Protein AF-A0A6A5URC7-F1 (afdb_monomer_lite)

Organism: NCBI:txid1447943

pLDDT: mean 76.23, std 13.61, range [42.84, 94.69]

InterPro domains:
  IPR036887 HTH APSES-type DNA-binding domain superfamily [SSF54616] (25-100)

Secondary structure (DSSP, 8-state):
------------S-PPPPTT---EEEEEEETTTTEEEEEEEETTTTEEEEEESSS--B-HHHHHTT-HHHHHHHHHHHHHTSTTT--EE-SS-GGG-EE-

Foldseek 3Di:
DDDDDDPPPPDPPPDDDPPPKDWDWDWDQPVVVRWIWIWTQIPPVRQTKIATDPPRDIAVVSVCVPDVVVVVVSVVCCVPPCVVPWDAADDDDPVRGGTD

Sequence (100 aa):
MPGVRKKRERDLTGQICPPGVSPNVTATIWEAEGTLLFHVEVQPEGVTIARREDDQRIHADALMALEDRLRAEIEACTETTYRFFIHVVKDGPAHLRGMW

Structure (mmCIF, N/CA/C/O backbone):
data_AF-A0A6A5URC7-F1
#
_entry.id   AF-A0A6A5URC7-F1
#
loop_
_atom_site.group_PDB
_atom_site.id
_atom_site.type_symbol
_atom_site.label_atom_id
_atom_site.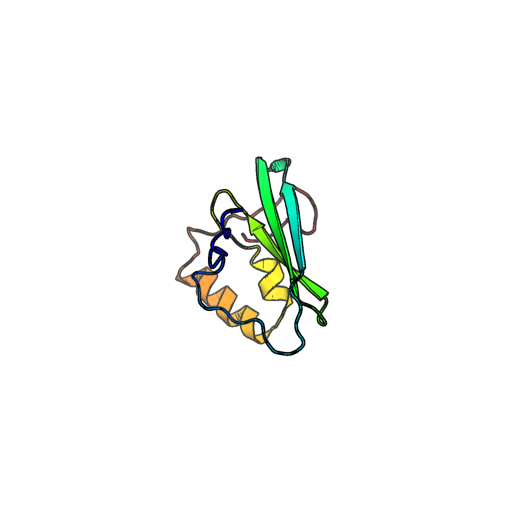label_alt_id
_atom_site.label_comp_id
_atom_site.label_asym_id
_atom_site.label_entity_id
_atom_site.label_seq_id
_atom_site.pdbx_PDB_ins_code
_atom_site.Cartn_x
_atom_site.Cartn_y
_atom_site.Cartn_z
_atom_site.occupancy
_atom_site.B_iso_or_equiv
_atom_site.auth_seq_id
_atom_site.auth_comp_id
_atom_site.auth_asym_id
_atom_site.auth_atom_id
_atom_site.pdbx_PDB_model_num
ATOM 1 N N . MET A 1 1 ? -37.966 -7.804 -21.872 1.00 46.38 1 MET A N 1
ATOM 2 C CA . MET A 1 1 ? -36.575 -7.886 -22.371 1.00 46.38 1 MET A CA 1
ATOM 3 C C . MET A 1 1 ? -35.642 -7.562 -21.214 1.00 46.38 1 MET A C 1
ATOM 5 O O . MET A 1 1 ? -35.907 -6.569 -20.546 1.00 46.38 1 MET A O 1
ATOM 9 N N . PRO A 1 2 ? -34.642 -8.399 -20.892 1.00 42.84 2 PRO A N 1
ATOM 10 C CA . PRO A 1 2 ? -33.771 -8.150 -19.749 1.00 42.84 2 PRO A CA 1
ATOM 11 C C . PRO A 1 2 ? -32.881 -6.936 -20.043 1.00 42.84 2 PRO A C 1
ATOM 13 O O . PRO A 1 2 ? -32.277 -6.838 -21.109 1.00 42.84 2 PRO A O 1
ATOM 16 N N . GLY A 1 3 ? -32.865 -5.980 -19.113 1.00 46.62 3 GLY A N 1
ATOM 17 C CA . GLY A 1 3 ? -32.157 -4.713 -19.258 1.00 46.62 3 GLY A CA 1
ATOM 18 C C . GLY A 1 3 ? -30.653 -4.921 -19.401 1.00 46.62 3 GLY A C 1
ATOM 19 O O . GLY A 1 3 ? -30.009 -5.510 -18.533 1.00 46.62 3 GLY A O 1
ATOM 20 N N . VAL A 1 4 ? -30.094 -4.407 -20.495 1.00 55.94 4 VAL A N 1
ATOM 21 C CA . VAL A 1 4 ? -28.650 -4.315 -20.704 1.00 55.94 4 VAL A CA 1
ATOM 22 C C . VAL A 1 4 ? -28.079 -3.456 -19.577 1.00 55.94 4 VAL A C 1
ATOM 24 O O . VAL A 1 4 ? -28.262 -2.238 -19.552 1.00 55.94 4 VAL A O 1
ATOM 27 N N . ARG A 1 5 ? -27.409 -4.082 -18.603 1.00 55.50 5 ARG A N 1
ATOM 28 C CA . ARG A 1 5 ? -26.616 -3.350 -17.610 1.00 55.50 5 ARG A CA 1
ATOM 29 C C . ARG A 1 5 ? -25.525 -2.607 -18.377 1.00 55.50 5 ARG A C 1
ATOM 31 O O . ARG A 1 5 ? -24.580 -3.231 -18.851 1.00 55.50 5 ARG A O 1
ATOM 38 N N . LYS A 1 6 ? -25.657 -1.281 -18.505 1.00 50.34 6 LYS A N 1
ATOM 39 C CA . LYS A 1 6 ? -24.572 -0.405 -18.967 1.00 50.34 6 LYS A CA 1
ATOM 40 C C . LYS A 1 6 ? -23.337 -0.732 -18.127 1.00 50.34 6 LYS A C 1
ATOM 42 O O . LYS A 1 6 ? -23.347 -0.524 -16.911 1.00 50.34 6 LYS A O 1
ATOM 47 N N . LYS A 1 7 ? -22.306 -1.289 -18.766 1.00 55.56 7 LYS A N 1
ATOM 48 C CA . LYS A 1 7 ? -20.991 -1.498 -18.161 1.00 55.56 7 LYS A CA 1
ATOM 49 C C . LYS A 1 7 ? -20.498 -0.108 -17.774 1.00 55.56 7 LYS A C 1
ATOM 51 O O . LYS A 1 7 ? -20.176 0.686 -18.649 1.00 55.56 7 LYS A O 1
ATOM 56 N N . ARG A 1 8 ? -20.559 0.228 -16.484 1.00 53.44 8 ARG A N 1
ATOM 57 C CA . ARG A 1 8 ? -19.953 1.465 -15.992 1.00 53.44 8 ARG A CA 1
ATOM 58 C C . ARG A 1 8 ? -18.467 1.357 -16.322 1.00 53.44 8 ARG A C 1
ATOM 60 O O . ARG A 1 8 ? -17.842 0.366 -15.935 1.00 53.44 8 ARG A O 1
ATOM 67 N N . GLU A 1 9 ? -17.944 2.311 -17.083 1.00 55.94 9 GLU A N 1
ATOM 68 C CA . GLU A 1 9 ? -16.506 2.556 -17.138 1.00 55.94 9 GLU A CA 1
ATOM 69 C C . GLU A 1 9 ? -16.078 2.815 -15.697 1.00 55.94 9 GLU A C 1
ATOM 71 O O . GLU A 1 9 ? -16.522 3.768 -15.060 1.00 55.94 9 GLU A O 1
ATOM 76 N N . ARG A 1 10 ? -15.386 1.828 -15.124 1.00 59.00 10 ARG A N 1
ATOM 77 C CA . ARG A 1 10 ? -14.987 1.824 -13.713 1.00 59.00 10 ARG A CA 1
ATOM 78 C C . ARG A 1 10 ? -13.659 2.537 -13.495 1.00 59.00 10 ARG A C 1
ATOM 80 O O . ARG A 1 10 ? -13.330 2.821 -12.352 1.00 59.00 10 ARG A O 1
ATOM 87 N N . ASP A 1 11 ? -12.944 2.831 -14.574 1.00 62.44 11 ASP A N 1
ATOM 88 C CA . ASP A 1 11 ? -11.729 3.621 -14.554 1.00 62.44 11 ASP A CA 1
ATOM 89 C C . ASP A 1 11 ? -11.986 4.957 -15.259 1.00 62.44 11 ASP A C 1
ATOM 91 O O . ASP A 1 11 ? -12.316 4.988 -16.442 1.00 62.44 11 ASP A O 1
ATOM 95 N N . LEU A 1 12 ? -11.880 6.047 -14.500 1.00 67.50 12 LEU A N 1
ATOM 96 C CA . LEU A 1 12 ? -11.996 7.422 -14.993 1.00 67.50 12 LEU A CA 1
ATOM 97 C C . LEU A 1 12 ? -10.621 8.078 -15.189 1.00 67.50 12 LEU A C 1
ATOM 99 O O . LEU A 1 12 ? -10.549 9.219 -15.635 1.00 67.50 12 LEU A O 1
ATOM 103 N N . THR A 1 13 ? -9.538 7.384 -14.828 1.00 76.88 13 THR A N 1
ATOM 104 C CA . THR A 1 13 ? -8.170 7.915 -14.876 1.00 76.88 13 THR A CA 1
ATOM 105 C C . THR A 1 13 ? -7.551 7.804 -16.268 1.00 76.88 13 THR A C 1
ATOM 107 O O . THR A 1 13 ? -6.633 8.554 -16.589 1.00 76.88 13 THR A O 1
ATOM 110 N N . GLY A 1 14 ? -8.055 6.882 -17.099 1.00 71.69 14 GLY A N 1
ATOM 111 C CA . GLY A 1 14 ? -7.480 6.571 -18.408 1.00 71.69 14 GLY A CA 1
ATOM 112 C C . GLY A 1 14 ? -6.169 5.787 -18.320 1.00 71.69 14 GLY A C 1
ATOM 113 O O . GLY A 1 14 ? -5.435 5.717 -19.306 1.00 71.69 14 GLY A O 1
ATOM 114 N N . GLN A 1 15 ? -5.851 5.216 -17.154 1.00 72.25 15 GLN A N 1
ATOM 115 C CA . GLN A 1 15 ? -4.641 4.431 -16.959 1.00 72.25 15 GLN A CA 1
ATOM 116 C C . GLN A 1 15 ? -4.790 3.067 -17.634 1.00 72.25 15 GLN A C 1
ATOM 118 O O . GLN A 1 15 ? -5.646 2.253 -17.294 1.00 72.25 15 GLN A O 1
ATOM 123 N N . ILE A 1 16 ? -3.919 2.798 -18.603 1.00 73.25 16 ILE A N 1
ATOM 124 C CA . ILE A 1 16 ? -3.872 1.514 -19.298 1.00 73.25 16 ILE A CA 1
ATOM 125 C C . ILE A 1 16 ? -2.771 0.678 -18.657 1.00 73.25 16 ILE A C 1
ATOM 127 O O . ILE A 1 16 ? -1.632 1.126 -18.532 1.00 73.25 16 ILE A O 1
ATOM 131 N N . CYS A 1 17 ? -3.114 -0.545 -18.258 1.00 70.75 17 CYS A N 1
ATOM 132 C CA . CYS A 1 17 ? -2.132 -1.489 -17.745 1.00 70.75 17 CYS A CA 1
ATOM 133 C C . CYS A 1 17 ? -1.049 -1.767 -18.813 1.00 70.75 17 CYS A C 1
ATOM 135 O O . CYS A 1 17 ? -1.407 -2.022 -19.970 1.00 70.75 17 CYS A O 1
ATOM 137 N N . PRO A 1 18 ? 0.253 -1.719 -18.464 1.00 77.50 18 PRO A N 1
ATOM 138 C CA . PRO A 1 18 ? 1.324 -2.039 -19.402 1.00 77.50 18 PRO A CA 1
ATOM 139 C C . PRO A 1 18 ? 1.185 -3.454 -20.000 1.00 77.50 18 PRO A C 1
ATOM 141 O O . PRO A 1 18 ? 0.696 -4.363 -19.324 1.00 77.50 18 PRO A O 1
ATOM 144 N N . PRO A 1 19 ? 1.625 -3.691 -21.252 1.00 78.00 19 PRO A N 1
ATOM 145 C CA . PRO A 1 19 ? 1.553 -5.015 -21.868 1.00 78.00 19 PRO A CA 1
ATOM 146 C C . PRO A 1 19 ? 2.296 -6.079 -21.049 1.00 78.00 19 PRO A C 1
ATOM 148 O O . PRO A 1 19 ? 3.451 -5.885 -20.685 1.00 78.00 19 PRO A O 1
ATOM 151 N N . GLY A 1 20 ? 1.651 -7.222 -20.801 1.00 77.81 20 GLY A N 1
ATOM 152 C CA . GLY A 1 20 ? 2.245 -8.344 -20.059 1.00 77.81 20 GLY A CA 1
ATOM 153 C C . GLY A 1 20 ? 2.186 -8.217 -18.534 1.00 77.81 20 GLY A C 1
ATOM 154 O O . GLY A 1 20 ? 2.560 -9.163 -17.847 1.00 77.81 20 GLY A O 1
ATOM 155 N N . VAL A 1 21 ? 1.672 -7.101 -18.015 1.00 78.31 21 VAL A N 1
ATOM 156 C CA . VAL A 1 21 ? 1.453 -6.876 -16.584 1.00 78.31 21 VAL A CA 1
ATOM 157 C C . VAL A 1 21 ? 0.004 -7.216 -16.234 1.00 78.31 21 VAL A C 1
ATOM 159 O O . VAL A 1 21 ? -0.923 -6.916 -16.986 1.00 78.31 21 VAL A O 1
ATOM 162 N N . SER A 1 22 ? -0.204 -7.857 -15.086 1.00 80.19 22 SER A N 1
ATOM 163 C CA . SER A 1 22 ? -1.539 -8.137 -14.548 1.00 80.19 22 SER A CA 1
ATOM 164 C C . SER A 1 22 ? -1.586 -7.723 -13.080 1.00 80.19 22 SER A C 1
ATOM 166 O O . SER A 1 22 ? -1.150 -8.499 -12.229 1.00 80.19 22 SER A O 1
ATOM 168 N N . PRO A 1 23 ? -2.088 -6.517 -12.756 1.00 81.81 23 PRO A N 1
ATOM 169 C CA . PRO A 1 23 ? -2.170 -6.079 -11.376 1.00 81.81 23 PRO A CA 1
ATOM 170 C C . PRO A 1 23 ? -3.213 -6.913 -10.631 1.00 81.81 23 PRO A C 1
ATOM 172 O O . PRO A 1 23 ? -4.354 -7.053 -11.082 1.00 81.81 23 PRO A O 1
ATOM 175 N N . ASN A 1 24 ? -2.830 -7.452 -9.480 1.00 87.50 24 ASN A N 1
ATOM 176 C CA . ASN A 1 24 ? -3.738 -8.117 -8.559 1.00 87.50 24 ASN A CA 1
ATOM 177 C C . ASN A 1 24 ? -4.080 -7.159 -7.417 1.00 87.50 24 ASN A C 1
ATOM 179 O O . ASN A 1 24 ? -3.192 -6.551 -6.825 1.00 87.50 24 ASN A O 1
ATOM 183 N N . VAL A 1 25 ? -5.370 -7.016 -7.111 1.00 89.88 25 VAL A N 1
ATOM 184 C CA . VAL A 1 25 ? -5.837 -6.139 -6.035 1.00 89.88 25 VAL A CA 1
ATOM 185 C C . VAL A 1 25 ? -6.443 -6.978 -4.924 1.00 89.88 25 VAL A C 1
ATOM 187 O O . VAL A 1 25 ? -7.457 -7.646 -5.125 1.00 89.88 25 VAL A O 1
ATOM 190 N N . THR A 1 26 ? -5.852 -6.897 -3.735 1.00 93.44 26 THR A N 1
ATOM 191 C CA . THR A 1 26 ? -6.354 -7.546 -2.519 1.00 93.44 26 THR A CA 1
ATOM 192 C C . THR A 1 26 ? -6.770 -6.487 -1.507 1.00 93.44 26 THR A C 1
ATOM 194 O O . THR A 1 26 ? -6.018 -5.554 -1.245 1.00 93.44 26 THR A O 1
ATOM 197 N N . ALA A 1 27 ? -7.964 -6.623 -0.928 1.00 94.69 27 ALA A N 1
ATOM 198 C CA . ALA A 1 27 ? -8.450 -5.722 0.113 1.00 94.69 27 ALA A CA 1
ATOM 199 C C . ALA A 1 27 ? -8.329 -6.377 1.497 1.00 94.69 27 ALA A C 1
ATOM 201 O O . ALA A 1 27 ? -8.757 -7.519 1.673 1.00 94.69 27 ALA A O 1
ATOM 202 N N . THR A 1 28 ? -7.771 -5.662 2.473 1.00 94.25 28 THR A N 1
ATOM 203 C CA . THR A 1 28 ? -7.573 -6.142 3.851 1.00 94.25 28 THR A CA 1
ATOM 204 C C . THR A 1 28 ? -7.980 -5.066 4.852 1.00 94.25 28 THR A C 1
ATOM 206 O O . THR A 1 28 ? -7.862 -3.875 4.582 1.00 94.25 28 THR A O 1
ATOM 209 N N . ILE A 1 29 ? -8.492 -5.468 6.016 1.00 93.38 29 ILE A N 1
ATOM 210 C CA . ILE A 1 29 ? -8.791 -4.523 7.098 1.00 93.38 29 ILE A CA 1
ATOM 211 C C . ILE A 1 29 ? -7.513 -4.304 7.906 1.00 93.38 29 ILE A C 1
ATOM 213 O O . ILE A 1 29 ? -6.908 -5.259 8.394 1.00 93.38 29 ILE A O 1
ATOM 217 N N . TRP A 1 30 ? -7.130 -3.045 8.084 1.00 91.19 30 TRP A N 1
ATOM 218 C CA . TRP A 1 30 ? -6.090 -2.642 9.014 1.00 91.19 30 TRP A CA 1
ATOM 219 C C . TRP A 1 30 ? -6.716 -2.246 10.347 1.00 91.19 30 TRP A C 1
ATOM 221 O O . TRP A 1 30 ? -7.031 -1.086 10.592 1.00 91.19 30 TRP A O 1
ATOM 231 N N . GLU A 1 31 ? -6.887 -3.231 11.227 1.00 89.19 31 GLU A N 1
ATOM 232 C CA . GLU A 1 31 ? -7.598 -3.047 12.498 1.00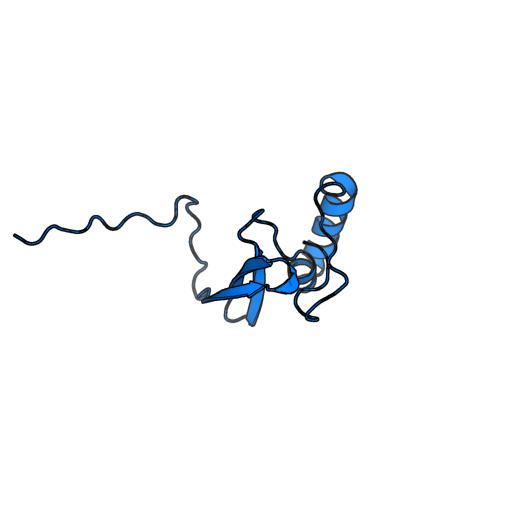 89.19 31 GLU A CA 1
ATOM 233 C C . GLU A 1 31 ? -6.954 -1.999 13.417 1.00 89.19 31 GLU A C 1
ATOM 235 O O . GLU A 1 31 ? -7.674 -1.225 14.039 1.00 89.19 31 GLU A O 1
ATOM 240 N N . ALA A 1 32 ?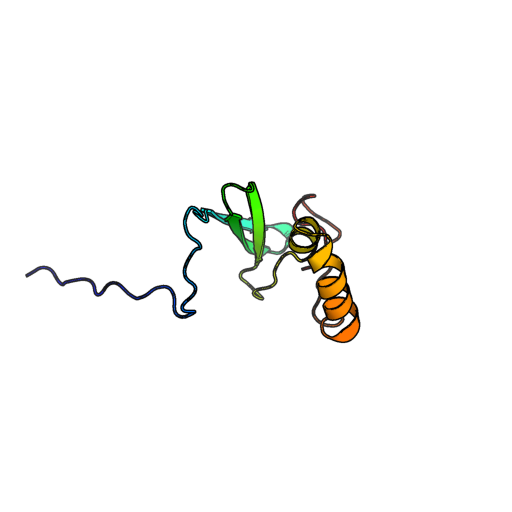 -5.617 -1.936 13.474 1.00 86.25 32 ALA A N 1
ATOM 241 C CA . ALA A 1 32 ? -4.901 -1.000 14.350 1.00 86.25 32 ALA A CA 1
ATOM 242 C C . ALA A 1 32 ? -5.195 0.473 14.022 1.00 86.25 32 ALA A C 1
ATOM 244 O O . ALA A 1 32 ? -5.254 1.307 14.918 1.00 86.25 32 ALA A O 1
ATOM 245 N N . GLU A 1 33 ? -5.402 0.765 12.741 1.00 86.56 33 GLU A N 1
ATOM 246 C CA . GLU A 1 33 ? -5.684 2.103 12.222 1.00 86.56 33 GLU A CA 1
ATOM 247 C C . GLU A 1 33 ? -7.171 2.291 11.878 1.00 86.56 33 GLU A C 1
ATOM 249 O O . GLU A 1 33 ? -7.599 3.386 11.526 1.00 86.56 33 GLU A O 1
ATOM 254 N N . GLY A 1 34 ? -7.973 1.225 11.974 1.00 90.19 34 GLY A N 1
ATOM 255 C CA . GLY A 1 34 ? -9.404 1.243 11.684 1.00 90.19 34 GLY A CA 1
ATOM 256 C C . GLY A 1 34 ? -9.756 1.523 10.220 1.00 90.19 34 GLY A C 1
ATOM 257 O O . GLY A 1 34 ? -10.849 2.019 9.959 1.00 90.19 34 GLY A O 1
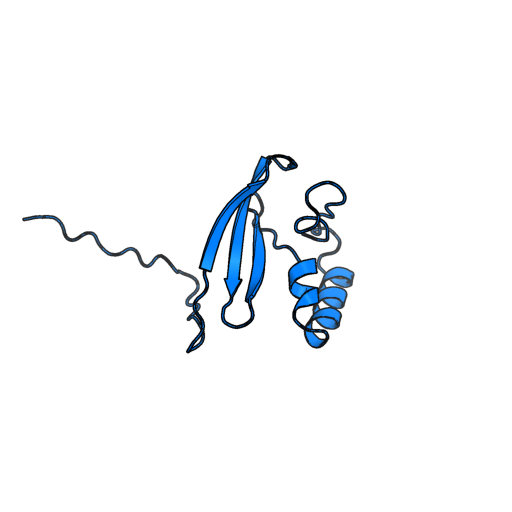ATOM 258 N N . THR A 1 35 ? -8.866 1.218 9.269 1.00 92.38 35 THR A N 1
ATOM 259 C CA . THR A 1 35 ? -9.056 1.533 7.840 1.00 92.38 35 THR A CA 1
ATOM 260 C C . THR A 1 35 ? -9.023 0.286 6.955 1.00 92.38 35 THR A C 1
ATOM 262 O O . THR A 1 35 ? -8.537 -0.771 7.358 1.00 92.38 35 THR A O 1
ATOM 265 N N . LEU A 1 36 ? -9.521 0.398 5.723 1.00 93.81 36 LEU A N 1
ATOM 266 C CA . LEU A 1 36 ? -9.357 -0.618 4.684 1.00 93.81 36 LEU A CA 1
ATOM 267 C C . LEU A 1 36 ? -8.100 -0.314 3.857 1.00 93.81 36 LEU A C 1
ATOM 269 O O . LEU A 1 36 ? -7.882 0.817 3.427 1.00 93.81 36 LEU A O 1
ATOM 273 N N . LEU A 1 37 ? -7.298 -1.340 3.590 1.00 93.75 37 LEU A N 1
ATOM 274 C CA . LEU A 1 37 ? -6.147 -1.289 2.701 1.00 93.75 37 LEU A CA 1
ATOM 275 C C . LEU A 1 37 ? -6.457 -1.981 1.381 1.00 93.75 37 LEU A C 1
ATOM 277 O O . LEU A 1 37 ? -7.006 -3.082 1.351 1.00 93.75 37 LEU A O 1
ATOM 281 N N . PHE A 1 38 ? -6.034 -1.358 0.289 1.00 92.75 38 PHE A N 1
ATOM 282 C CA . PHE A 1 38 ? -5.964 -1.964 -1.032 1.00 92.75 38 PHE A CA 1
ATOM 283 C C . PHE A 1 38 ? -4.503 -2.234 -1.368 1.00 92.75 38 PHE A C 1
ATOM 285 O O . PHE A 1 38 ? -3.729 -1.305 -1.591 1.00 92.75 38 PHE A O 1
ATOM 292 N N . HIS A 1 39 ? -4.137 -3.507 -1.406 1.00 91.44 39 HIS A N 1
ATOM 293 C CA . HIS A 1 39 ? -2.838 -3.976 -1.856 1.00 91.44 39 HIS A CA 1
ATOM 294 C C . HIS A 1 39 ? -2.895 -4.194 -3.359 1.00 91.44 39 HIS A C 1
ATOM 296 O O . HIS A 1 39 ? -3.723 -4.967 -3.835 1.00 91.44 39 HIS A O 1
ATOM 302 N N . VAL A 1 40 ? -2.023 -3.516 -4.092 1.00 89.19 40 VAL A N 1
ATOM 303 C CA . VAL A 1 40 ? -1.840 -3.693 -5.526 1.00 89.19 40 VAL A CA 1
ATOM 304 C C . VAL A 1 40 ? -0.519 -4.407 -5.730 1.00 89.19 40 VAL A C 1
ATOM 306 O O . VAL A 1 40 ? 0.542 -3.830 -5.503 1.00 89.19 40 VAL A O 1
ATOM 309 N N . GLU A 1 41 ? -0.603 -5.668 -6.129 1.00 86.75 41 GLU A N 1
ATOM 310 C CA . GLU A 1 41 ? 0.541 -6.462 -6.547 1.00 86.75 41 GLU A CA 1
ATOM 311 C C . GLU A 1 41 ? 0.726 -6.318 -8.059 1.00 86.75 41 GLU A C 1
ATOM 313 O O . GLU A 1 41 ? -0.199 -6.576 -8.831 1.00 86.75 41 GLU A O 1
ATOM 318 N N . VAL A 1 42 ? 1.915 -5.913 -8.491 1.00 80.94 42 VAL A N 1
ATOM 319 C CA . VAL A 1 42 ? 2.296 -5.821 -9.900 1.00 80.94 42 VAL A CA 1
ATOM 320 C C . VAL A 1 42 ? 3.137 -7.045 -10.255 1.00 80.94 42 VAL A C 1
ATOM 322 O O . VAL A 1 42 ? 4.190 -7.286 -9.665 1.00 80.94 42 VAL A O 1
ATOM 325 N N . GLN A 1 43 ? 2.642 -7.835 -11.206 1.00 77.12 43 GLN A N 1
ATOM 326 C CA . GLN A 1 43 ? 3.333 -9.003 -11.757 1.00 77.12 43 GLN A CA 1
ATOM 327 C C . GLN A 1 43 ? 3.968 -8.660 -13.112 1.00 77.12 43 GLN A C 1
ATOM 329 O O . GLN A 1 43 ? 3.331 -7.931 -13.878 1.00 77.12 43 GLN A O 1
ATOM 334 N N . PRO A 1 44 ? 5.134 -9.246 -13.460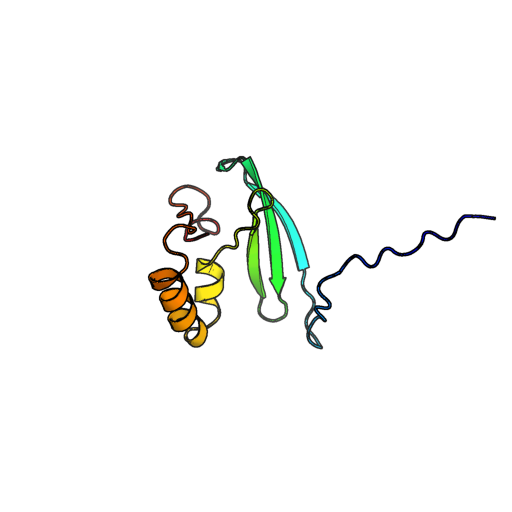 1.00 67.81 44 PRO A N 1
ATOM 335 C CA . PRO A 1 44 ? 5.822 -10.366 -12.793 1.00 67.81 44 PRO A CA 1
ATOM 336 C C . PRO A 1 44 ? 6.771 -9.999 -11.639 1.00 67.81 44 PRO A C 1
ATOM 338 O O . PRO A 1 44 ? 7.323 -10.899 -11.012 1.00 67.81 44 PRO A O 1
ATOM 341 N N . GLU A 1 45 ? 6.978 -8.719 -11.345 1.00 72.75 45 GLU A N 1
ATOM 342 C CA . GLU A 1 45 ? 7.993 -8.259 -10.389 1.00 72.75 45 GLU A CA 1
ATOM 343 C C . GLU A 1 45 ? 7.655 -8.603 -8.923 1.00 72.75 45 GLU A C 1
ATOM 345 O O . GLU A 1 45 ? 8.539 -8.578 -8.068 1.00 72.75 45 GLU A O 1
ATOM 350 N N . GLY A 1 46 ? 6.397 -8.959 -8.622 1.00 74.25 46 GLY A N 1
ATOM 351 C CA . GLY A 1 46 ? 5.944 -9.384 -7.287 1.00 74.25 46 GLY A CA 1
ATOM 352 C C . GLY A 1 46 ? 5.840 -8.229 -6.288 1.00 74.25 46 GLY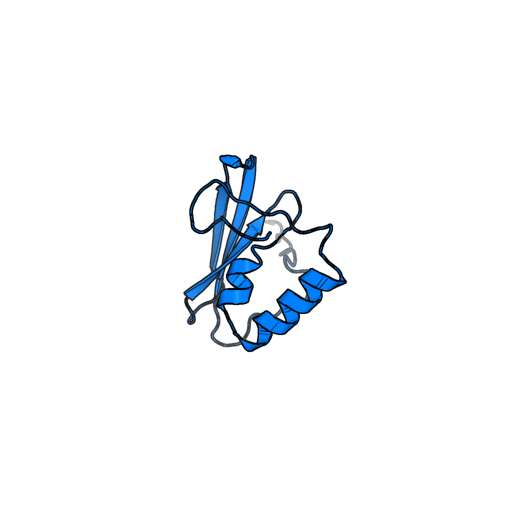 A C 1
ATOM 353 O O . GLY A 1 46 ? 5.892 -8.416 -5.073 1.00 74.25 46 GLY A O 1
ATOM 354 N N . VAL A 1 47 ? 5.731 -7.011 -6.804 1.00 76.06 47 VAL A N 1
ATOM 355 C CA . VAL A 1 47 ? 5.801 -5.776 -6.028 1.00 76.06 47 VAL A CA 1
ATOM 356 C C . VAL A 1 47 ? 4.431 -5.459 -5.480 1.00 76.06 47 VAL A C 1
ATOM 358 O O . VAL A 1 47 ? 3.498 -5.311 -6.259 1.00 76.06 47 VAL A O 1
ATOM 361 N N . THR A 1 48 ? 4.313 -5.273 -4.167 1.00 86.81 48 THR A N 1
ATOM 362 C CA . THR A 1 48 ? 3.038 -4.926 -3.531 1.00 86.81 48 THR A CA 1
ATOM 363 C C . THR A 1 48 ? 3.081 -3.528 -2.931 1.00 86.81 48 THR A C 1
ATOM 365 O O . THR A 1 48 ? 3.867 -3.271 -2.024 1.00 86.81 48 THR A O 1
ATOM 368 N N . ILE A 1 49 ? 2.191 -2.646 -3.391 1.00 88.06 49 ILE A N 1
ATOM 369 C CA . ILE A 1 49 ? 1.970 -1.318 -2.805 1.00 88.06 49 ILE A CA 1
ATOM 370 C C . ILE A 1 49 ? 0.604 -1.289 -2.129 1.00 88.06 49 ILE A C 1
ATOM 372 O O . ILE A 1 49 ? -0.386 -1.735 -2.705 1.00 88.06 49 ILE A O 1
ATOM 376 N N . ALA A 1 50 ? 0.539 -0.752 -0.914 1.00 91.69 50 ALA A N 1
ATOM 377 C CA . ALA A 1 50 ? -0.710 -0.587 -0.182 1.00 91.69 50 ALA A CA 1
ATOM 378 C C . ALA A 1 50 ? -1.205 0.864 -0.245 1.00 91.69 50 ALA A C 1
ATOM 380 O O . ALA A 1 50 ? -0.419 1.806 -0.114 1.00 91.69 50 ALA A O 1
ATOM 381 N N . ARG A 1 51 ? -2.520 1.034 -0.406 1.00 92.25 51 ARG A N 1
ATOM 382 C CA . ARG A 1 51 ? -3.225 2.318 -0.313 1.00 92.25 51 ARG A CA 1
ATOM 383 C C . ARG A 1 51 ? -4.351 2.232 0.711 1.00 92.25 51 ARG A C 1
ATOM 385 O O . ARG A 1 51 ? -5.145 1.295 0.648 1.00 92.25 51 ARG A O 1
ATOM 392 N N . ARG A 1 52 ? -4.455 3.217 1.601 1.00 92.88 52 ARG A N 1
ATOM 393 C CA . ARG A 1 52 ? -5.552 3.322 2.576 1.00 92.88 52 ARG A CA 1
ATOM 394 C C . ARG A 1 52 ? -6.817 3.918 1.956 1.00 92.88 52 ARG A C 1
ATOM 396 O O . ARG A 1 52 ? -6.747 4.677 0.991 1.00 92.88 52 ARG A O 1
ATOM 403 N N . GLU A 1 53 ? -7.983 3.557 2.481 1.00 92.19 53 GLU A N 1
ATOM 404 C CA . GLU A 1 53 ? -9.280 4.026 1.976 1.00 92.19 53 GLU A CA 1
ATOM 405 C C . GLU A 1 53 ? -9.721 5.366 2.582 1.00 92.19 53 GLU A C 1
ATOM 407 O O . GLU A 1 53 ? -10.288 6.196 1.876 1.00 92.19 53 GLU A O 1
ATOM 412 N N . ASP A 1 54 ? -9.384 5.621 3.840 1.00 89.69 54 ASP A N 1
ATOM 413 C CA . ASP A 1 54 ? -9.828 6.785 4.611 1.00 89.69 54 ASP A CA 1
ATOM 414 C C . ASP A 1 54 ? -9.254 8.118 4.108 1.00 89.69 54 ASP A C 1
ATOM 416 O O . ASP A 1 54 ? -9.970 9.117 4.032 1.00 89.69 54 ASP A O 1
ATOM 420 N N . ASP A 1 55 ? -7.977 8.143 3.732 1.00 86.38 55 ASP A N 1
ATOM 421 C CA . ASP A 1 55 ? -7.267 9.363 3.319 1.00 86.38 55 ASP A CA 1
ATOM 422 C C . ASP A 1 55 ? -6.527 9.231 1.980 1.00 86.38 55 ASP A C 1
ATOM 424 O O . ASP A 1 55 ? -5.874 10.172 1.528 1.00 86.38 55 ASP A O 1
ATOM 428 N N . GLN A 1 56 ? -6.663 8.073 1.326 1.00 84.75 56 GLN A N 1
ATOM 429 C CA . GLN A 1 56 ? -6.031 7.747 0.048 1.00 84.75 56 GLN A CA 1
ATOM 430 C C . GLN A 1 56 ? -4.488 7.761 0.081 1.00 84.75 56 GLN A C 1
ATOM 432 O O . GLN A 1 56 ? -3.869 7.761 -0.987 1.00 84.75 56 GLN A O 1
ATOM 437 N N . ARG A 1 57 ? -3.860 7.738 1.268 1.00 86.94 57 ARG A N 1
ATOM 438 C CA . ARG A 1 57 ? -2.399 7.666 1.423 1.00 86.94 57 ARG A CA 1
ATOM 439 C C . ARG A 1 57 ? -1.836 6.334 0.934 1.00 86.94 57 ARG A C 1
ATOM 441 O O . ARG A 1 57 ? -2.505 5.297 0.989 1.00 86.94 57 ARG A O 1
ATOM 448 N N . ILE A 1 58 ? -0.594 6.369 0.457 1.00 89.25 58 ILE A N 1
ATOM 449 C CA . ILE A 1 58 ? 0.121 5.224 -0.121 1.00 89.25 58 ILE A CA 1
ATOM 450 C C . ILE A 1 58 ? 1.365 4.926 0.706 1.00 89.25 58 ILE A C 1
ATOM 452 O O . ILE A 1 58 ? 2.032 5.841 1.170 1.00 89.25 58 ILE A O 1
ATOM 456 N N . HIS A 1 59 ? 1.715 3.653 0.856 1.00 88.19 59 HIS A N 1
ATOM 457 C CA . HIS A 1 59 ? 2.902 3.267 1.618 1.00 88.19 59 HIS A CA 1
ATOM 458 C C . HIS A 1 59 ? 4.188 3.631 0.853 1.00 88.19 59 HIS A C 1
ATOM 460 O O . HIS A 1 59 ? 4.642 2.896 -0.025 1.00 88.19 59 HIS A O 1
ATOM 466 N N . ALA A 1 60 ? 4.761 4.794 1.161 1.00 82.12 60 ALA A N 1
ATOM 467 C CA . ALA A 1 60 ? 5.897 5.376 0.451 1.00 82.12 60 ALA A CA 1
ATOM 468 C C . ALA A 1 60 ? 7.182 4.548 0.607 1.00 82.12 60 ALA A C 1
ATOM 470 O O . ALA A 1 60 ? 7.958 4.437 -0.340 1.00 82.12 60 ALA A O 1
ATOM 471 N N . ASP A 1 61 ? 7.385 3.898 1.755 1.00 80.25 61 ASP A N 1
ATOM 472 C CA . ASP A 1 61 ? 8.541 3.015 1.970 1.00 80.25 61 ASP A CA 1
ATOM 473 C C . ASP A 1 61 ? 8.550 1.840 0.983 1.00 80.25 61 ASP A C 1
ATOM 475 O O . ASP A 1 61 ? 9.607 1.469 0.468 1.00 80.25 61 ASP A O 1
ATOM 479 N N . ALA A 1 62 ? 7.371 1.297 0.656 1.00 80.19 62 ALA A N 1
ATOM 480 C CA . ALA A 1 62 ? 7.239 0.249 -0.351 1.00 80.19 62 ALA A CA 1
ATOM 481 C C . ALA A 1 62 ? 7.596 0.756 -1.762 1.00 80.19 62 ALA A C 1
ATOM 483 O O . ALA A 1 62 ? 8.160 0.005 -2.556 1.00 80.19 62 ALA A O 1
ATOM 484 N N . LEU A 1 63 ? 7.349 2.040 -2.059 1.00 75.38 63 LEU A N 1
ATOM 485 C CA . LEU A 1 63 ? 7.782 2.674 -3.310 1.00 75.38 63 LEU A CA 1
ATOM 486 C C . LEU A 1 63 ? 9.293 2.923 -3.351 1.00 75.38 63 LEU A C 1
ATOM 488 O O . LEU A 1 63 ? 9.917 2.737 -4.389 1.00 75.38 63 LEU A O 1
ATOM 492 N N . MET A 1 64 ? 9.910 3.308 -2.236 1.00 73.25 64 MET A N 1
ATOM 493 C CA . MET A 1 64 ? 11.363 3.516 -2.180 1.00 73.25 64 MET A CA 1
ATOM 494 C C . MET A 1 64 ? 12.156 2.206 -2.283 1.00 73.25 64 MET A C 1
ATOM 496 O O . MET A 1 64 ? 13.331 2.224 -2.644 1.00 73.25 64 MET A O 1
ATOM 500 N N . ALA A 1 65 ? 11.538 1.065 -1.968 1.00 71.44 65 ALA A N 1
ATOM 501 C CA . ALA A 1 65 ? 12.146 -0.253 -2.133 1.00 71.44 65 ALA A CA 1
ATOM 502 C C . ALA A 1 65 ? 12.204 -0.726 -3.600 1.00 71.44 65 ALA A C 1
ATOM 504 O O . ALA A 1 65 ? 12.957 -1.650 -3.902 1.00 71.44 65 ALA A O 1
ATOM 505 N N . LEU A 1 66 ? 11.427 -0.107 -4.497 1.00 68.38 66 LEU A N 1
ATOM 506 C CA . LEU A 1 66 ? 11.295 -0.521 -5.896 1.00 68.38 66 LEU A CA 1
ATOM 507 C C . LEU A 1 66 ? 12.464 -0.124 -6.790 1.00 68.38 66 LEU A C 1
ATOM 509 O O . LEU A 1 66 ? 12.809 -0.868 -7.704 1.00 68.38 66 LEU A O 1
ATOM 513 N N . GLU A 1 67 ? 13.053 1.049 -6.568 1.00 67.94 67 GLU A N 1
ATOM 514 C CA . GLU A 1 67 ? 14.112 1.551 -7.439 1.00 67.94 67 GLU A CA 1
ATOM 515 C C . GLU A 1 67 ? 14.937 2.631 -6.726 1.00 67.94 67 GLU A C 1
ATOM 517 O O . GLU A 1 67 ? 14.401 3.661 -6.307 1.00 67.94 67 GLU A O 1
ATOM 522 N N . ASP A 1 68 ? 16.261 2.462 -6.650 1.00 63.12 68 ASP A N 1
ATOM 523 C CA . ASP A 1 68 ? 17.152 3.478 -6.062 1.00 63.12 68 ASP A CA 1
ATOM 524 C C . ASP A 1 68 ? 17.097 4.818 -6.812 1.00 63.12 68 ASP A C 1
ATOM 526 O O . ASP A 1 68 ? 17.374 5.872 -6.240 1.00 63.12 68 ASP A O 1
ATOM 530 N N . ARG A 1 69 ? 16.683 4.797 -8.085 1.00 57.69 69 ARG A N 1
ATOM 531 C CA . ARG A 1 69 ? 16.498 5.998 -8.903 1.00 57.69 69 ARG A CA 1
ATOM 532 C C . ARG A 1 69 ? 15.318 6.852 -8.434 1.00 57.69 69 ARG A C 1
ATOM 534 O O . ARG A 1 69 ? 15.399 8.074 -8.486 1.00 57.69 69 ARG A O 1
ATOM 541 N N . LEU A 1 70 ? 14.249 6.211 -7.958 1.00 62.62 70 LEU A N 1
ATOM 542 C CA . LEU A 1 70 ? 13.051 6.878 -7.446 1.00 62.62 70 LEU A CA 1
ATOM 543 C C . LEU A 1 70 ? 13.209 7.274 -5.979 1.00 62.62 70 LEU A C 1
ATOM 545 O O . LEU A 1 70 ? 12.581 8.233 -5.547 1.00 62.62 70 LEU A O 1
ATOM 549 N N . ARG A 1 71 ? 14.085 6.596 -5.224 1.00 68.06 71 ARG A N 1
ATOM 550 C CA . ARG A 1 71 ? 14.395 6.929 -3.825 1.00 68.06 71 ARG A CA 1
ATOM 551 C C . ARG A 1 71 ? 14.782 8.398 -3.661 1.00 68.06 71 ARG A C 1
ATOM 553 O O . ARG A 1 71 ? 14.163 9.088 -2.864 1.00 68.06 71 ARG A O 1
ATOM 560 N N . ALA A 1 72 ? 15.746 8.887 -4.443 1.00 65.69 72 ALA A N 1
ATOM 561 C CA . ALA A 1 72 ? 16.216 10.271 -4.336 1.00 65.69 72 ALA A CA 1
ATOM 562 C C . ALA A 1 72 ? 15.134 11.298 -4.721 1.00 65.69 72 ALA A C 1
ATOM 564 O O . ALA A 1 72 ? 15.030 12.353 -4.101 1.00 65.69 72 ALA A O 1
ATOM 565 N N . GLU A 1 73 ? 14.300 10.990 -5.719 1.00 68.00 73 GLU A N 1
ATOM 566 C CA . GLU A 1 73 ? 13.190 11.856 -6.140 1.00 68.00 73 GLU A CA 1
ATOM 567 C C . GLU A 1 73 ? 12.051 11.868 -5.101 1.00 68.00 73 GLU A C 1
ATOM 569 O O . GLU A 1 73 ? 11.497 12.928 -4.798 1.00 68.00 73 GLU A O 1
ATOM 574 N N . ILE A 1 74 ? 11.739 10.713 -4.501 1.00 67.25 74 ILE A N 1
ATOM 575 C CA . ILE A 1 74 ? 10.741 10.564 -3.433 1.00 67.25 74 ILE A CA 1
ATOM 576 C C . ILE A 1 74 ? 11.227 11.238 -2.147 1.00 67.25 74 ILE A C 1
ATOM 578 O O . ILE A 1 74 ? 10.464 11.999 -1.555 1.00 67.25 74 ILE A O 1
ATOM 582 N N . GLU A 1 75 ? 12.478 11.024 -1.730 1.00 69.50 75 GLU A N 1
ATOM 583 C CA . GLU A 1 75 ? 13.092 11.696 -0.576 1.00 69.50 75 GLU A CA 1
ATOM 584 C C . GLU A 1 75 ? 13.098 13.217 -0.774 1.00 69.50 75 GLU A C 1
ATOM 586 O O . GLU A 1 75 ? 12.665 13.950 0.115 1.00 69.50 75 GLU A O 1
ATOM 591 N N . ALA A 1 76 ? 13.463 13.706 -1.966 1.00 64.12 76 ALA A N 1
ATOM 592 C CA . ALA A 1 76 ? 13.416 15.133 -2.278 1.00 64.12 76 ALA A CA 1
ATOM 593 C C . ALA A 1 76 ? 11.987 15.701 -2.205 1.00 64.12 76 ALA A C 1
ATOM 595 O O . ALA A 1 76 ? 11.779 16.768 -1.623 1.00 64.12 76 ALA A O 1
ATOM 596 N N . CYS A 1 77 ? 10.986 14.994 -2.741 1.00 61.69 77 CYS A N 1
ATOM 597 C CA . CYS A 1 77 ? 9.573 15.394 -2.682 1.00 61.69 77 CYS A CA 1
ATOM 598 C C . CYS A 1 77 ? 9.027 15.400 -1.238 1.00 61.69 77 CYS A C 1
ATOM 600 O O . CYS A 1 77 ? 8.311 16.315 -0.813 1.00 61.69 77 CYS A O 1
ATOM 602 N N . THR A 1 78 ? 9.434 14.399 -0.463 1.00 61.25 78 THR A N 1
ATOM 603 C CA . THR A 1 78 ? 9.134 14.220 0.960 1.00 61.25 78 THR A CA 1
ATOM 604 C C . THR A 1 78 ? 9.728 15.352 1.801 1.00 61.25 78 THR A C 1
ATOM 606 O O . THR A 1 78 ? 9.042 15.913 2.658 1.00 61.25 78 THR A O 1
ATOM 609 N N . GLU A 1 79 ? 10.981 15.730 1.538 1.00 63.56 79 GLU A N 1
ATOM 610 C CA . GLU A 1 79 ? 11.698 16.764 2.284 1.00 63.56 79 GLU A CA 1
ATOM 611 C C . GLU A 1 79 ? 11.188 18.179 1.964 1.00 63.56 79 GLU A C 1
ATOM 613 O O . GLU A 1 79 ? 11.095 19.011 2.870 1.00 63.56 79 GLU A O 1
ATOM 618 N N . THR A 1 80 ? 10.804 18.443 0.708 1.00 54.94 80 THR A N 1
ATOM 619 C CA . THR A 1 80 ? 10.442 19.794 0.236 1.00 54.94 80 THR A CA 1
ATOM 620 C C . THR A 1 80 ? 8.946 20.107 0.215 1.00 54.94 80 THR A C 1
ATOM 622 O O . THR A 1 80 ? 8.582 21.255 0.457 1.00 54.94 80 THR A O 1
ATOM 625 N N . THR A 1 81 ? 8.069 19.135 -0.066 1.00 51.34 81 THR A N 1
ATOM 626 C CA . THR A 1 81 ? 6.661 19.422 -0.425 1.00 51.34 81 THR A CA 1
ATOM 627 C C . THR A 1 81 ? 5.648 18.670 0.448 1.00 51.34 81 THR A C 1
ATOM 629 O O . THR A 1 81 ? 4.604 19.222 0.791 1.00 51.34 81 THR A O 1
ATOM 632 N N . TYR A 1 82 ? 5.966 17.446 0.887 1.00 57.31 82 TYR A N 1
ATOM 633 C CA . TYR A 1 82 ? 5.022 16.566 1.600 1.00 57.31 82 TYR A CA 1
ATOM 634 C C . TYR A 1 82 ? 5.286 16.389 3.101 1.00 57.31 82 TYR A C 1
ATOM 636 O O . TYR A 1 82 ? 4.558 15.651 3.762 1.00 57.31 82 TYR A O 1
ATOM 644 N N . ARG A 1 83 ? 6.255 17.106 3.688 1.00 53.22 83 ARG A N 1
ATOM 645 C CA . ARG A 1 83 ? 6.651 16.948 5.103 1.00 53.22 83 ARG A CA 1
ATOM 646 C C . ARG A 1 83 ? 5.500 17.066 6.117 1.00 53.22 83 ARG A C 1
ATOM 648 O O . ARG A 1 83 ? 5.560 16.448 7.173 1.00 53.22 83 ARG A O 1
ATOM 655 N N . PHE A 1 84 ? 4.453 17.830 5.797 1.00 54.03 84 PHE A N 1
ATOM 656 C CA . PHE A 1 84 ? 3.256 17.987 6.640 1.00 54.03 84 PHE A CA 1
ATOM 657 C C . PHE A 1 84 ? 2.163 16.932 6.400 1.00 54.03 84 PHE A C 1
ATOM 659 O O . PHE A 1 84 ? 1.213 16.857 7.175 1.00 54.03 84 PHE A O 1
ATOM 666 N N . PHE A 1 85 ? 2.276 16.129 5.341 1.00 65.00 85 PHE A N 1
ATOM 667 C CA . PHE A 1 85 ? 1.259 15.163 4.919 1.00 65.00 85 PHE A CA 1
ATOM 668 C C . PHE A 1 85 ? 1.647 13.707 5.172 1.00 65.00 85 PHE A C 1
ATOM 670 O O . PHE A 1 85 ? 0.763 12.853 5.093 1.00 65.00 85 PHE A O 1
ATOM 677 N N . ILE A 1 86 ? 2.913 13.446 5.513 1.00 76.31 86 ILE A N 1
ATOM 678 C CA . ILE A 1 86 ? 3.416 12.105 5.813 1.00 76.31 86 ILE A CA 1
ATOM 679 C C . ILE A 1 86 ? 2.932 11.652 7.186 1.00 76.31 86 ILE A C 1
ATOM 681 O O . ILE A 1 86 ? 3.165 12.309 8.204 1.00 76.31 86 ILE A O 1
ATOM 685 N N . HIS A 1 87 ? 2.306 10.487 7.210 1.00 84.81 87 HIS A N 1
ATOM 686 C CA . HIS A 1 87 ? 1.912 9.778 8.408 1.00 84.81 87 HIS A CA 1
ATOM 687 C C . HIS A 1 87 ? 2.909 8.640 8.666 1.00 84.81 87 HIS A C 1
ATOM 689 O O . HIS A 1 87 ? 2.981 7.666 7.920 1.00 84.81 87 HIS A O 1
ATOM 695 N N . VAL A 1 88 ? 3.727 8.772 9.714 1.00 86.56 88 VAL A N 1
ATOM 696 C CA . VAL A 1 88 ? 4.719 7.744 10.062 1.00 86.56 88 VAL A CA 1
ATOM 697 C C . VAL A 1 88 ? 4.103 6.726 11.010 1.00 86.56 88 VAL A C 1
ATOM 699 O O . VAL A 1 88 ? 3.825 7.036 12.169 1.00 86.56 88 VAL A O 1
ATOM 702 N N . VAL A 1 89 ? 3.990 5.491 10.538 1.00 87.44 89 VAL A N 1
ATOM 703 C CA . VAL A 1 89 ? 3.481 4.355 11.304 1.00 87.44 89 VAL A CA 1
ATOM 704 C C . VAL A 1 89 ? 4.652 3.597 11.910 1.00 87.44 89 VAL A C 1
ATOM 706 O O . VAL A 1 89 ? 5.452 2.979 11.204 1.00 87.44 89 VAL A O 1
ATOM 709 N N . LYS A 1 90 ? 4.771 3.656 13.238 1.00 85.81 90 LYS A N 1
ATOM 710 C CA . LYS A 1 90 ? 5.864 3.012 13.988 1.00 85.81 90 LYS A CA 1
ATOM 711 C C . LYS A 1 90 ? 5.471 1.658 14.570 1.00 85.81 90 LYS A C 1
ATOM 713 O O . LYS A 1 90 ? 6.317 0.769 14.667 1.00 85.81 90 LYS A O 1
ATOM 718 N N . ASP A 1 91 ? 4.196 1.500 14.901 1.00 81.75 91 ASP A N 1
ATOM 719 C CA . ASP A 1 91 ? 3.641 0.313 15.542 1.00 81.75 91 ASP A CA 1
ATOM 720 C C . ASP A 1 91 ? 2.730 -0.445 14.566 1.00 81.75 91 ASP A C 1
ATOM 722 O O . ASP A 1 91 ? 2.098 0.153 13.700 1.00 81.75 91 ASP A O 1
ATOM 726 N N . GLY A 1 92 ? 2.682 -1.776 14.678 1.00 79.94 92 GLY A N 1
ATOM 727 C CA . GLY A 1 92 ? 1.873 -2.638 13.806 1.00 79.94 92 GLY A CA 1
ATOM 728 C C . GLY A 1 92 ? 2.682 -3.652 12.982 1.00 79.94 92 GLY A C 1
ATOM 729 O O . GLY A 1 92 ? 3.883 -3.837 13.217 1.00 79.94 92 GLY A O 1
ATOM 730 N N . PRO A 1 93 ? 2.027 -4.360 12.038 1.00 83.19 93 PRO A N 1
ATOM 731 C CA . PRO A 1 93 ? 2.666 -5.376 11.206 1.00 83.19 93 PRO A CA 1
ATOM 732 C C . PRO A 1 93 ? 3.863 -4.811 10.442 1.00 83.19 93 PRO A C 1
ATOM 734 O O . PRO A 1 93 ? 3.786 -3.724 9.878 1.00 83.19 93 PRO A O 1
ATOM 737 N N . ALA A 1 94 ? 4.965 -5.563 10.377 1.00 85.31 94 ALA A N 1
ATOM 738 C CA . ALA A 1 94 ? 6.227 -5.062 9.828 1.00 85.31 94 ALA A CA 1
ATOM 739 C C . ALA A 1 94 ? 6.111 -4.495 8.401 1.00 85.31 94 ALA A C 1
ATOM 741 O O . ALA A 1 94 ? 6.773 -3.510 8.101 1.00 85.31 94 ALA A O 1
ATOM 742 N N . HIS A 1 95 ? 5.248 -5.084 7.570 1.00 82.75 95 HIS A N 1
ATOM 743 C CA . HIS A 1 95 ? 5.000 -4.683 6.183 1.00 82.75 95 HIS A CA 1
ATOM 744 C C . HIS A 1 95 ? 4.073 -3.463 6.031 1.00 82.75 95 HIS A C 1
ATOM 746 O O . HIS A 1 95 ? 3.864 -3.016 4.914 1.00 82.75 95 HIS A O 1
ATOM 752 N N . LEU A 1 96 ? 3.511 -2.942 7.128 1.00 87.19 96 LEU A N 1
ATOM 753 C CA . LEU A 1 96 ? 2.685 -1.727 7.157 1.00 87.19 96 LEU A CA 1
ATOM 754 C C . LEU A 1 96 ? 3.350 -0.585 7.935 1.00 87.19 96 LEU A C 1
ATOM 756 O O . LEU A 1 96 ? 2.816 0.518 7.995 1.00 87.19 96 LEU A O 1
ATOM 760 N N . ARG A 1 97 ? 4.507 -0.827 8.558 1.00 89.25 97 ARG A N 1
ATOM 761 C CA . ARG A 1 97 ? 5.288 0.234 9.205 1.00 89.25 97 ARG A CA 1
ATOM 762 C C . ARG A 1 97 ? 6.001 1.072 8.156 1.00 89.25 97 ARG A C 1
ATOM 764 O O . ARG A 1 97 ? 6.380 0.549 7.111 1.00 89.25 97 ARG A O 1
ATOM 771 N N . GLY A 1 98 ? 6.231 2.341 8.465 1.00 87.31 98 GLY A N 1
ATOM 772 C CA . GLY A 1 98 ? 6.948 3.253 7.581 1.00 87.31 98 GLY A CA 1
ATOM 773 C C . GLY A 1 98 ? 6.178 4.526 7.283 1.00 87.31 98 GLY A C 1
ATOM 774 O O . GLY A 1 98 ? 5.273 4.910 8.028 1.00 87.31 98 GLY A O 1
ATOM 775 N N . MET A 1 99 ? 6.567 5.191 6.203 1.00 87.12 99 MET A N 1
ATOM 776 C CA . MET A 1 99 ? 5.959 6.438 5.758 1.00 87.12 99 MET A CA 1
ATOM 777 C C . MET A 1 99 ? 4.738 6.147 4.882 1.00 87.12 99 MET A C 1
ATOM 779 O O . MET A 1 99 ? 4.832 5.394 3.912 1.00 87.12 99 MET A O 1
ATOM 783 N N . TRP A 1 100 ? 3.606 6.749 5.238 1.00 86.88 100 TRP A N 1
ATOM 784 C CA . TRP A 1 100 ? 2.348 6.735 4.490 1.00 86.88 100 TRP A CA 1
ATOM 785 C C . TRP A 1 100 ? 1.952 8.146 4.062 1.00 86.88 100 TRP A C 1
ATOM 787 O O . TRP A 1 100 ? 2.237 9.097 4.829 1.00 86.88 100 TRP A O 1
#

Radius of gyration: 16.64 Å; chains: 1; bounding box: 54×30×38 Å